Protein AF-A0A973MMP5-F1 (afdb_monomer_lite)

Sequence (74 aa):
MAKNIEVPVDDEAYEALAAEAERAGTTVPELAGRVLAHDVGRRRFLAAADHFAAAWGPAFDEAFGPARPGGAAA

Secondary structure (DSSP, 8-state):
----------HHHHHHHHHHHHHTTS-HHHHHHHHHHHHHHHHHHHHHHHHHHHHHHHHHHHHH-PPPTT----

Foldseek 3Di:
DDDDDDDDDDPVVQVVLCVVCVVVVHHSVVSVVVVVVVVVVVVVVVVVVVVCCVVCVVVCCVVPNHDDPPDDPD

Radius of gyration: 19.84 Å; chains: 1; bounding box: 44×32×44 Å

Structure (mmCIF, N/CA/C/O backbone):
data_AF-A0A973MMP5-F1
#
_entry.id   AF-A0A973MMP5-F1
#
loop_
_atom_site.group_PDB
_atom_site.id
_atom_site.type_symbol
_atom_site.label_atom_id
_atom_site.label_alt_id
_atom_site.label_comp_id
_atom_site.label_asym_id
_atom_site.label_entity_id
_atom_site.label_seq_id
_atom_site.pdbx_PDB_ins_code
_atom_site.Cartn_x
_atom_site.Cartn_y
_atom_site.Cartn_z
_atom_site.occupancy
_atom_site.B_iso_or_equiv
_atom_site.auth_seq_id
_atom_site.auth_comp_id
_atom_site.auth_asym_id
_atom_site.auth_atom_id
_atom_site.pdbx_PDB_model_num
ATOM 1 N N . MET A 1 1 ? -9.673 19.589 1.949 1.00 54.44 1 MET A N 1
ATOM 2 C CA . MET A 1 1 ? -10.916 18.851 2.262 1.00 54.44 1 MET A CA 1
ATOM 3 C C . MET A 1 1 ? -10.575 17.373 2.294 1.00 54.44 1 MET A C 1
ATOM 5 O O . MET A 1 1 ? -10.086 16.877 1.285 1.00 54.44 1 MET A O 1
ATOM 9 N N . ALA A 1 2 ? -10.747 16.704 3.434 1.00 76.25 2 ALA A N 1
ATOM 10 C CA . ALA A 1 2 ? -10.620 15.248 3.498 1.00 76.25 2 ALA A CA 1
ATOM 11 C C . ALA A 1 2 ? -11.828 14.606 2.793 1.00 76.25 2 ALA A C 1
ATOM 13 O O . ALA A 1 2 ? -12.935 15.138 2.875 1.00 76.25 2 ALA A O 1
ATOM 14 N N . LYS A 1 3 ? -11.607 13.512 2.060 1.00 86.75 3 LYS A N 1
ATOM 15 C CA . LYS A 1 3 ? -12.668 12.711 1.433 1.00 86.75 3 LYS A CA 1
ATOM 16 C C . LYS A 1 3 ? -12.776 11.390 2.190 1.00 86.75 3 LYS A C 1
ATOM 18 O O . LYS A 1 3 ? -11.739 10.804 2.484 1.00 86.75 3 LYS A O 1
ATOM 23 N N . ASN A 1 4 ? -13.997 10.930 2.459 1.00 87.38 4 ASN A N 1
ATOM 24 C CA . ASN A 1 4 ? -14.242 9.615 3.051 1.00 87.38 4 ASN A CA 1
ATOM 25 C C . ASN A 1 4 ? -14.605 8.591 1.979 1.00 87.38 4 ASN A C 1
ATOM 27 O O . ASN A 1 4 ? -15.248 8.919 0.981 1.00 87.38 4 ASN A O 1
ATOM 31 N N . ILE A 1 5 ? -14.198 7.352 2.229 1.00 86.25 5 ILE A N 1
ATOM 32 C CA . ILE A 1 5 ? -14.588 6.166 1.477 1.00 86.25 5 ILE A CA 1
ATOM 33 C C . ILE A 1 5 ? -15.095 5.130 2.479 1.00 86.25 5 ILE A C 1
ATOM 35 O O . ILE A 1 5 ? -14.513 4.979 3.552 1.00 86.25 5 ILE A O 1
ATOM 39 N N . GLU A 1 6 ? -16.17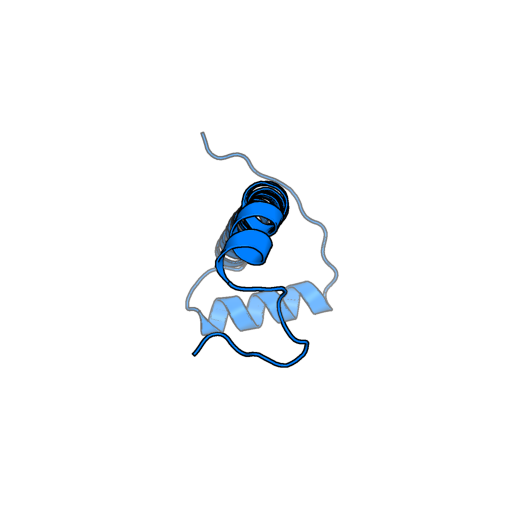1 4.433 2.138 1.00 91.19 6 GLU A N 1
ATOM 40 C CA . GLU A 1 6 ? -16.625 3.265 2.890 1.00 91.19 6 GLU A CA 1
ATOM 41 C C . GLU A 1 6 ? -16.059 2.023 2.211 1.00 91.19 6 GLU A C 1
ATOM 43 O O . GLU A 1 6 ? -16.225 1.835 1.004 1.00 91.19 6 GLU A O 1
ATOM 48 N N . VAL A 1 7 ? -15.343 1.205 2.979 1.00 88.12 7 VAL A N 1
ATOM 49 C CA . VAL A 1 7 ? -14.704 -0.012 2.480 1.00 88.12 7 VAL A CA 1
ATOM 50 C C . VAL A 1 7 ? -15.273 -1.182 3.272 1.00 88.12 7 VAL A C 1
ATOM 52 O O . VAL A 1 7 ? -14.898 -1.350 4.432 1.00 88.12 7 VAL A O 1
ATOM 55 N N . PRO A 1 8 ? -16.195 -1.968 2.693 1.00 93.00 8 PRO A N 1
ATOM 56 C CA . PRO A 1 8 ? -16.634 -3.196 3.329 1.00 93.00 8 PRO A CA 1
ATOM 57 C C . PRO A 1 8 ? -15.462 -4.178 3.364 1.00 93.00 8 PRO A C 1
ATOM 59 O O . PRO A 1 8 ? -14.795 -4.406 2.352 1.00 93.00 8 PRO A O 1
ATOM 62 N N . VAL A 1 9 ? -15.222 -4.743 4.539 1.00 93.12 9 VAL A N 1
ATOM 63 C CA . VAL A 1 9 ? -14.235 -5.793 4.789 1.00 93.12 9 VAL A CA 1
ATOM 64 C C . VAL A 1 9 ? -14.928 -6.914 5.550 1.00 93.12 9 VAL A C 1
ATOM 66 O O . VAL A 1 9 ? -15.915 -6.665 6.244 1.00 93.12 9 VAL A O 1
ATOM 69 N N . ASP A 1 10 ? -14.448 -8.139 5.382 1.00 97.56 10 ASP A N 1
ATOM 70 C CA . ASP A 1 10 ? -14.874 -9.243 6.235 1.00 97.56 10 ASP A CA 1
ATOM 71 C C . ASP A 1 10 ? -14.257 -9.133 7.639 1.00 97.56 10 ASP A C 1
ATOM 73 O O . ASP A 1 10 ? -13.341 -8.338 7.886 1.00 97.56 10 ASP A O 1
ATOM 77 N N . ASP A 1 11 ? -14.793 -9.929 8.564 1.00 97.56 11 ASP A N 1
ATOM 78 C CA . ASP A 1 11 ? -14.384 -9.915 9.968 1.00 97.56 11 ASP A CA 1
ATOM 79 C C . ASP A 1 11 ? -12.903 -10.292 10.125 1.00 97.56 11 ASP A C 1
ATOM 81 O O . ASP A 1 11 ? -12.187 -9.663 10.897 1.00 97.56 11 ASP A O 1
ATOM 85 N N . GLU A 1 12 ? -12.406 -11.269 9.360 1.00 97.44 12 GLU A N 1
ATOM 86 C CA . GLU A 1 12 ? -11.007 -11.711 9.438 1.00 97.44 12 GLU A CA 1
ATOM 87 C C . GLU A 1 12 ? -10.039 -10.584 9.050 1.00 97.44 12 GLU A C 1
ATOM 89 O O . GLU A 1 12 ? -9.074 -10.300 9.767 1.00 97.44 12 GLU A O 1
ATOM 94 N N . ALA A 1 13 ? -10.314 -9.898 7.941 1.00 95.25 13 ALA A N 1
ATOM 95 C CA . ALA A 1 13 ? -9.528 -8.763 7.485 1.00 95.25 13 ALA A CA 1
ATOM 96 C C . ALA A 1 13 ? -9.612 -7.586 8.465 1.00 95.25 13 ALA A C 1
ATOM 98 O O . ALA A 1 13 ? -8.604 -6.909 8.697 1.00 95.25 13 ALA A O 1
ATOM 99 N N . TYR A 1 14 ? -10.788 -7.343 9.053 1.00 96.00 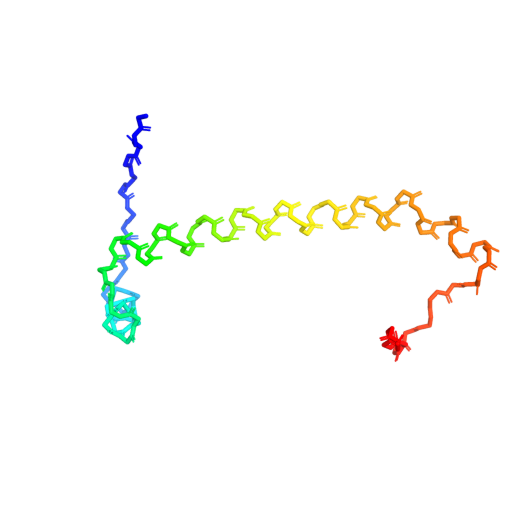14 TYR A N 1
ATOM 100 C CA . TYR A 1 14 ? -10.951 -6.309 10.068 1.00 96.00 14 TYR A CA 1
ATOM 101 C C . TYR A 1 14 ? -10.123 -6.609 11.322 1.00 96.00 14 TYR A C 1
ATOM 103 O O . TYR A 1 14 ? -9.382 -5.738 11.777 1.00 96.00 14 TYR A O 1
ATOM 111 N N . GLU A 1 15 ? -10.180 -7.834 11.845 1.00 97.75 15 GLU A N 1
ATOM 112 C CA . GLU A 1 15 ? -9.416 -8.244 13.028 1.00 97.75 15 GLU A CA 1
ATOM 113 C C . GLU A 1 15 ? -7.902 -8.174 12.784 1.00 97.75 15 GLU A C 1
ATOM 115 O O . GLU A 1 15 ? -7.147 -7.683 13.626 1.00 97.75 15 GLU A O 1
ATOM 120 N N . ALA A 1 16 ? -7.440 -8.572 11.595 1.00 96.56 16 ALA A N 1
ATOM 121 C CA . ALA A 1 16 ? -6.036 -8.427 11.215 1.00 96.56 16 ALA A CA 1
ATOM 122 C C . ALA A 1 16 ? -5.591 -6.951 11.184 1.00 96.56 16 ALA A C 1
ATOM 124 O O . ALA A 1 16 ? -4.506 -6.615 11.673 1.00 96.56 16 ALA A O 1
ATOM 125 N N . LEU A 1 17 ? -6.428 -6.056 10.644 1.00 95.62 17 LEU A N 1
ATOM 126 C CA . LEU A 1 17 ? -6.181 -4.612 10.658 1.00 95.62 17 LEU A CA 1
ATOM 127 C C . LEU A 1 17 ? -6.217 -4.035 12.076 1.00 95.62 17 LEU A C 1
ATOM 129 O O . LEU A 1 17 ? -5.402 -3.169 12.389 1.00 95.62 17 LEU A O 1
ATOM 133 N N . ALA A 1 18 ? -7.129 -4.500 12.930 1.00 97.56 18 ALA A N 1
ATOM 134 C CA . ALA A 1 18 ? -7.240 -4.071 14.320 1.00 97.56 18 ALA A CA 1
ATOM 135 C C . ALA A 1 18 ? -5.991 -4.441 15.123 1.00 97.56 18 ALA A C 1
ATOM 137 O O . ALA A 1 18 ? -5.400 -3.569 15.763 1.00 97.56 18 ALA A O 1
ATOM 138 N N . ALA A 1 19 ? -5.528 -5.687 15.003 1.00 97.94 19 ALA A N 1
ATOM 139 C CA . ALA A 1 19 ? -4.307 -6.150 15.652 1.00 97.94 19 ALA A CA 1
ATOM 140 C C . ALA A 1 19 ? -3.075 -5.353 15.194 1.00 97.94 19 ALA A C 1
ATOM 142 O O . ALA A 1 19 ? -2.226 -4.980 16.003 1.00 97.94 19 ALA A O 1
ATOM 143 N N . GLU A 1 20 ? -2.966 -5.051 13.897 1.00 97.19 20 GLU A N 1
ATOM 144 C CA . GLU A 1 20 ? -1.863 -4.233 13.387 1.00 97.19 20 GLU A CA 1
ATOM 145 C C . GLU A 1 20 ? -1.954 -2.775 13.850 1.00 97.19 20 GLU A C 1
ATOM 147 O O . GLU A 1 20 ? -0.939 -2.179 14.212 1.00 97.19 20 GLU A O 1
ATOM 152 N N . ALA A 1 21 ? -3.157 -2.201 13.877 1.00 97.38 21 ALA A N 1
ATOM 153 C CA . ALA A 1 21 ? -3.366 -0.835 14.337 1.00 97.38 21 ALA A CA 1
ATOM 154 C C . ALA A 1 21 ? -2.975 -0.689 15.814 1.00 97.38 21 ALA A C 1
ATOM 156 O O . ALA A 1 21 ? -2.277 0.264 16.169 1.00 97.38 21 ALA A O 1
ATOM 157 N N . GLU A 1 22 ? -3.328 -1.673 16.645 1.00 98.19 22 GLU A N 1
ATOM 158 C CA . GLU A 1 22 ? -2.904 -1.747 18.042 1.00 98.19 22 GLU A CA 1
ATOM 159 C C . GLU A 1 22 ? -1.374 -1.813 18.165 1.00 98.19 22 GLU A C 1
ATOM 161 O O . GLU A 1 22 ? -0.782 -0.986 18.862 1.00 98.19 22 GLU A O 1
ATOM 166 N N . ARG A 1 23 ? -0.712 -2.720 17.427 1.00 97.81 23 ARG A N 1
ATOM 167 C CA . ARG A 1 23 ? 0.762 -2.820 17.405 1.00 97.81 23 ARG A CA 1
ATOM 168 C C . ARG A 1 23 ? 1.436 -1.510 17.002 1.00 97.81 23 ARG A C 1
ATOM 170 O O . ARG A 1 23 ? 2.484 -1.165 17.543 1.00 97.81 23 ARG A O 1
ATOM 177 N N . ALA A 1 24 ? 0.844 -0.791 16.054 1.00 96.75 24 ALA A N 1
ATOM 178 C CA . ALA A 1 24 ? 1.352 0.476 15.546 1.00 96.75 24 ALA A CA 1
ATOM 179 C C . ALA A 1 24 ? 0.932 1.698 16.388 1.00 96.75 24 ALA A C 1
ATOM 181 O O . ALA A 1 24 ? 1.325 2.820 16.056 1.00 96.75 24 ALA A O 1
ATOM 182 N N . GLY A 1 25 ? 0.138 1.513 17.451 1.00 97.81 25 GLY A N 1
ATOM 183 C CA . GLY A 1 25 ? -0.357 2.597 18.303 1.00 97.81 25 GLY A CA 1
ATOM 184 C C . GLY A 1 25 ? -1.244 3.600 17.556 1.00 97.81 25 GLY A C 1
ATOM 185 O O .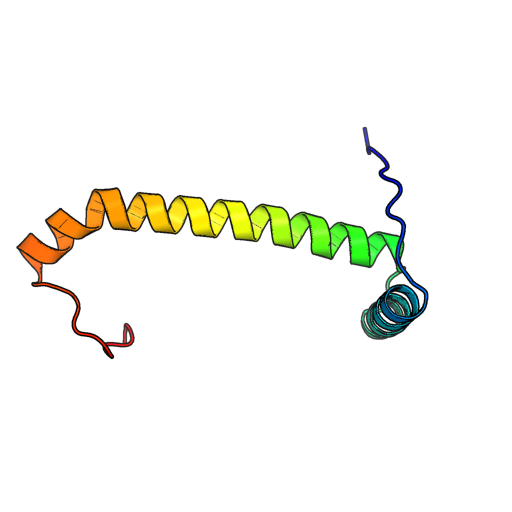 GLY A 1 25 ? -1.135 4.805 17.774 1.00 97.81 25 GLY A O 1
ATOM 186 N N . THR A 1 26 ? -2.081 3.124 16.634 1.00 97.75 26 THR A N 1
ATOM 187 C CA . THR A 1 26 ? -2.957 3.941 15.777 1.00 97.75 26 THR A CA 1
ATOM 188 C C . THR A 1 26 ? -4.360 3.330 15.716 1.00 97.75 26 THR A C 1
ATOM 190 O O . THR A 1 26 ? -4.605 2.251 16.248 1.00 97.75 26 THR A O 1
ATOM 193 N N . THR A 1 27 ? -5.312 4.010 15.081 1.00 96.75 27 THR A N 1
ATOM 194 C CA . THR A 1 27 ? -6.659 3.467 14.850 1.00 96.75 27 THR A CA 1
ATOM 195 C C . THR A 1 27 ? -6.748 2.709 13.521 1.00 96.75 27 THR A C 1
ATOM 197 O O . THR A 1 27 ? -5.989 2.977 12.587 1.00 96.75 27 THR A O 1
ATOM 200 N N . VAL A 1 28 ? -7.715 1.793 13.394 1.00 95.12 28 VAL A N 1
ATOM 201 C CA . VAL A 1 28 ? -7.967 1.059 12.137 1.00 95.12 28 VAL A CA 1
ATOM 202 C C . VAL A 1 28 ? -8.167 2.001 10.936 1.00 95.12 28 VAL A C 1
ATOM 204 O O . VAL A 1 28 ? -7.510 1.783 9.916 1.00 95.12 28 VAL A O 1
ATOM 207 N N . PRO A 1 29 ? -8.977 3.081 11.014 1.00 92.94 29 PRO A N 1
ATOM 208 C CA . PRO A 1 29 ? -9.134 4.009 9.892 1.00 92.94 29 PRO A CA 1
ATOM 209 C C . PRO A 1 29 ? -7.837 4.725 9.493 1.00 92.94 29 PRO A C 1
ATOM 211 O O . PRO A 1 29 ? -7.573 4.911 8.304 1.00 92.94 29 PRO A O 1
ATOM 214 N N . GLU A 1 30 ? -7.005 5.115 10.462 1.00 94.44 30 GLU A N 1
ATOM 215 C CA . GLU A 1 30 ? -5.713 5.754 10.186 1.00 94.44 30 GLU A CA 1
ATOM 216 C C . GLU A 1 30 ? -4.739 4.787 9.513 1.00 94.44 30 GLU A C 1
ATOM 218 O O . GLU A 1 30 ? -4.086 5.154 8.531 1.00 94.44 30 GLU A O 1
ATOM 223 N N . LEU A 1 31 ? -4.663 3.547 10.007 1.00 95.31 31 LEU A N 1
ATOM 224 C CA . LEU A 1 31 ? -3.846 2.502 9.401 1.00 95.31 31 LEU A CA 1
ATOM 225 C C . LEU A 1 31 ? -4.307 2.208 7.970 1.00 95.31 31 LEU A C 1
ATOM 227 O O . LEU A 1 31 ? -3.487 2.223 7.052 1.00 95.31 31 LEU A O 1
ATOM 231 N N . ALA A 1 32 ? -5.610 2.009 7.761 1.00 93.31 32 ALA A N 1
ATOM 232 C CA . ALA A 1 32 ? -6.181 1.768 6.439 1.00 93.31 32 ALA A CA 1
ATOM 233 C C . ALA A 1 32 ? -5.864 2.921 5.474 1.00 93.31 32 ALA A C 1
ATOM 235 O O . ALA A 1 32 ? -5.415 2.691 4.350 1.00 93.31 32 ALA A O 1
ATOM 236 N N . GLY A 1 33 ? -6.003 4.171 5.929 1.00 92.69 33 GLY A N 1
ATOM 237 C CA . GLY A 1 33 ? -5.628 5.352 5.152 1.00 92.69 33 GLY A CA 1
ATOM 238 C C . GLY A 1 33 ? -4.150 5.363 4.751 1.00 92.69 33 GLY A C 1
ATOM 239 O O . GLY A 1 33 ? -3.828 5.638 3.592 1.00 92.69 33 GLY A O 1
ATOM 240 N N . ARG A 1 34 ? -3.242 5.013 5.673 1.00 93.12 34 ARG A N 1
ATOM 241 C CA . ARG A 1 34 ? -1.799 4.906 5.390 1.00 93.12 34 ARG A CA 1
ATOM 242 C C . ARG A 1 34 ? -1.494 3.802 4.382 1.00 93.12 34 ARG A C 1
ATOM 244 O O . ARG A 1 34 ? -0.737 4.047 3.445 1.00 93.12 34 ARG A O 1
ATOM 251 N N . VAL A 1 35 ? -2.091 2.621 4.543 1.00 92.62 35 VAL A N 1
ATOM 252 C CA . VAL A 1 35 ? -1.906 1.483 3.627 1.00 92.62 35 VAL A CA 1
ATOM 253 C C . VAL A 1 35 ? -2.374 1.843 2.219 1.00 92.62 35 VAL A C 1
ATOM 255 O O . VAL A 1 35 ? -1.633 1.638 1.258 1.00 92.62 35 VAL A O 1
ATOM 258 N N . LEU A 1 36 ? -3.557 2.448 2.088 1.00 92.06 36 LEU A N 1
ATOM 259 C CA . LEU A 1 36 ? -4.092 2.874 0.794 1.00 92.06 36 LEU A CA 1
ATOM 260 C C . LEU A 1 36 ? -3.224 3.958 0.141 1.00 92.06 36 LEU A C 1
ATOM 262 O O . LEU A 1 36 ? -2.926 3.872 -1.051 1.00 92.06 36 LEU A O 1
ATOM 266 N N . ALA A 1 37 ? -2.765 4.951 0.907 1.00 91.75 37 ALA A N 1
ATOM 267 C CA . ALA A 1 37 ? -1.868 5.987 0.397 1.00 91.75 37 ALA A CA 1
ATOM 268 C C . ALA A 1 37 ? -0.521 5.405 -0.064 1.00 91.75 37 ALA A C 1
ATOM 270 O O . ALA A 1 37 ? -0.020 5.760 -1.136 1.00 91.75 37 ALA A O 1
ATOM 271 N N . HIS A 1 38 ? 0.043 4.480 0.717 1.00 93.75 38 HIS A N 1
ATOM 272 C CA . HIS A 1 38 ? 1.277 3.784 0.374 1.00 93.75 38 HIS A CA 1
ATOM 273 C C . HIS A 1 38 ? 1.116 2.938 -0.893 1.00 93.75 38 HIS A C 1
ATOM 275 O O . HIS A 1 38 ? 1.976 2.990 -1.770 1.00 93.75 38 HIS A O 1
ATOM 281 N N . ASP A 1 39 ? 0.011 2.203 -1.044 1.00 92.88 39 ASP A N 1
ATOM 282 C CA . ASP A 1 39 ? -0.220 1.381 -2.232 1.00 92.88 39 ASP A CA 1
ATOM 283 C C . ASP A 1 39 ? -0.374 2.226 -3.505 1.00 92.88 39 ASP A C 1
ATOM 285 O O . ASP A 1 39 ? 0.223 1.902 -4.533 1.00 92.88 39 ASP A O 1
ATOM 289 N N . VAL A 1 40 ? -1.078 3.362 -3.437 1.00 90.56 40 VAL A N 1
ATOM 290 C CA . VAL A 1 40 ? -1.154 4.316 -4.559 1.00 90.56 40 VAL A CA 1
ATOM 291 C C . VAL A 1 40 ? 0.238 4.833 -4.932 1.00 90.56 40 VAL A C 1
ATOM 293 O O . VAL A 1 40 ? 0.593 4.859 -6.114 1.00 90.56 40 VAL A O 1
ATOM 296 N N . GLY A 1 41 ? 1.046 5.207 -3.935 1.00 90.75 41 GLY A N 1
ATOM 297 C CA . GLY A 1 41 ? 2.431 5.632 -4.143 1.00 90.75 41 GLY A CA 1
ATOM 298 C C . GLY A 1 41 ? 3.283 4.543 -4.797 1.00 90.75 41 GLY A C 1
ATOM 299 O O . GLY A 1 41 ? 3.960 4.802 -5.792 1.00 90.75 41 GLY A O 1
ATOM 300 N N . ARG A 1 42 ? 3.186 3.307 -4.295 1.00 92.94 42 ARG A N 1
ATOM 301 C CA . ARG A 1 42 ? 3.895 2.136 -4.822 1.00 92.94 42 ARG A CA 1
ATOM 302 C C . ARG A 1 42 ? 3.528 1.854 -6.275 1.00 92.94 42 ARG A C 1
ATOM 304 O O . ARG A 1 42 ? 4.426 1.697 -7.096 1.00 92.94 42 ARG A O 1
ATOM 311 N N . ARG A 1 43 ? 2.236 1.829 -6.621 1.00 93.06 43 ARG A N 1
ATOM 312 C CA . ARG A 1 43 ? 1.784 1.615 -8.009 1.00 93.06 43 ARG A CA 1
ATOM 313 C C . ARG A 1 43 ? 2.334 2.684 -8.947 1.00 93.06 43 ARG A C 1
ATOM 315 O O . ARG A 1 43 ? 2.800 2.362 -10.035 1.00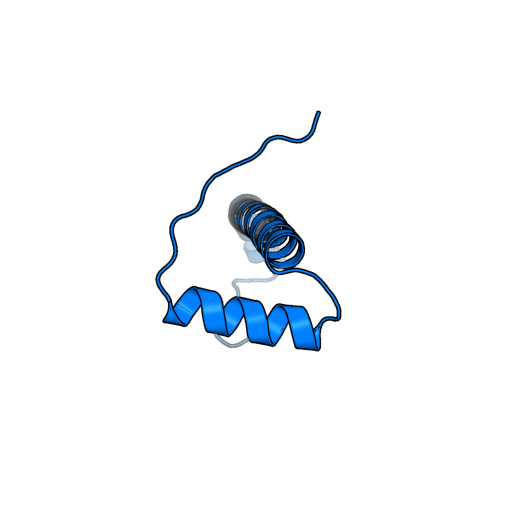 93.06 43 ARG A O 1
ATOM 322 N N . ARG A 1 44 ? 2.320 3.949 -8.513 1.00 91.88 44 ARG A N 1
ATOM 323 C CA . ARG A 1 44 ? 2.886 5.060 -9.287 1.00 91.88 44 ARG A CA 1
ATOM 324 C C . ARG A 1 44 ? 4.394 4.908 -9.484 1.00 91.88 44 ARG A C 1
ATOM 326 O O . ARG A 1 44 ? 4.877 5.157 -10.583 1.00 91.88 44 ARG A O 1
ATOM 333 N N . PHE A 1 45 ? 5.118 4.512 -8.440 1.00 93.06 45 PHE A N 1
ATOM 334 C CA . PHE A 1 45 ? 6.554 4.263 -8.521 1.00 93.06 45 PHE A CA 1
ATOM 335 C C . PHE A 1 45 ? 6.875 3.128 -9.497 1.00 93.06 45 PHE A C 1
ATOM 337 O O . PHE A 1 45 ? 7.690 3.329 -10.388 1.00 93.06 45 PHE A O 1
ATOM 344 N N . LEU A 1 46 ? 6.204 1.978 -9.378 1.00 95.88 46 LEU A N 1
ATOM 345 C CA . LEU A 1 46 ? 6.431 0.833 -10.265 1.00 95.88 46 LEU A CA 1
ATOM 346 C C . LEU A 1 46 ? 6.140 1.184 -11.728 1.00 95.88 46 LEU A C 1
ATOM 348 O O . LEU A 1 46 ? 6.962 0.911 -12.591 1.00 95.88 46 LEU A O 1
ATOM 352 N N . ALA A 1 47 ? 5.040 1.891 -12.001 1.00 94.50 47 ALA A N 1
ATOM 353 C CA . ALA A 1 47 ? 4.739 2.359 -13.353 1.00 94.50 47 ALA A CA 1
ATOM 354 C C . ALA A 1 47 ? 5.816 3.315 -13.905 1.00 94.50 47 ALA A C 1
ATOM 356 O O . ALA A 1 47 ? 6.162 3.256 -15.084 1.00 94.50 47 ALA A O 1
ATOM 357 N N . ALA A 1 48 ? 6.358 4.201 -13.062 1.00 92.62 48 ALA A N 1
ATOM 358 C CA . ALA A 1 48 ? 7.445 5.093 -13.456 1.00 92.62 48 ALA A CA 1
ATOM 359 C C . ALA A 1 48 ? 8.761 4.334 -13.691 1.00 92.62 48 ALA A C 1
ATOM 361 O O . ALA A 1 48 ? 9.482 4.656 -14.633 1.00 92.62 48 ALA A O 1
ATOM 362 N N . ALA A 1 49 ? 9.061 3.330 -12.864 1.00 93.56 49 ALA A N 1
ATOM 363 C CA . ALA A 1 49 ? 10.232 2.473 -13.011 1.00 93.56 49 ALA A CA 1
ATOM 364 C C . ALA A 1 49 ? 10.167 1.655 -14.309 1.00 93.56 49 ALA A C 1
ATOM 366 O O . ALA A 1 49 ? 11.141 1.644 -15.058 1.00 93.56 49 ALA A O 1
ATOM 367 N N . ASP A 1 50 ? 9.010 1.067 -14.623 1.00 95.12 50 ASP A N 1
ATOM 368 C CA . ASP A 1 50 ? 8.782 0.354 -15.883 1.00 95.12 50 ASP A CA 1
ATOM 369 C C . ASP A 1 50 ? 8.976 1.282 -17.086 1.00 95.12 50 ASP A C 1
ATOM 371 O O . ASP A 1 50 ? 9.671 0.938 -18.042 1.00 95.12 50 ASP A O 1
ATOM 375 N N . HIS A 1 51 ? 8.411 2.493 -17.029 1.00 95.31 51 HIS A N 1
ATOM 376 C CA . HIS A 1 51 ? 8.598 3.479 -18.090 1.00 95.31 51 HIS A CA 1
ATOM 377 C C . HIS A 1 51 ? 10.069 3.882 -18.250 1.00 95.31 51 HIS A C 1
ATOM 379 O O . HIS A 1 51 ? 10.570 3.955 -19.371 1.00 95.31 51 HIS A O 1
ATOM 385 N N . PHE A 1 52 ? 10.770 4.125 -17.141 1.00 93.12 52 PHE A N 1
ATOM 386 C CA . PHE A 1 52 ? 12.189 4.457 -17.155 1.00 93.12 52 PHE A CA 1
ATOM 387 C C . PHE A 1 52 ? 13.018 3.330 -17.781 1.00 93.12 52 PHE A C 1
ATOM 389 O O . PHE A 1 52 ? 13.807 3.590 -18.687 1.00 93.12 52 PHE A O 1
ATOM 396 N N . ALA A 1 53 ? 12.805 2.086 -17.347 1.00 92.69 53 ALA A N 1
ATOM 397 C CA . ALA A 1 53 ? 13.497 0.921 -17.884 1.00 92.69 53 ALA A CA 1
ATOM 398 C C . ALA A 1 53 ? 13.225 0.741 -19.385 1.00 92.69 53 ALA A C 1
ATOM 400 O O . ALA A 1 53 ? 14.151 0.478 -20.144 1.00 92.69 53 ALA A O 1
ATOM 401 N N . ALA A 1 54 ? 11.988 0.955 -19.839 1.00 93.31 54 ALA A N 1
ATOM 402 C CA . ALA A 1 54 ? 11.651 0.878 -21.257 1.00 93.31 54 ALA A CA 1
ATOM 403 C C . ALA A 1 54 ? 12.309 1.993 -22.091 1.00 93.31 54 ALA A C 1
ATOM 405 O O . ALA A 1 54 ? 12.751 1.744 -23.211 1.00 93.31 54 ALA A O 1
ATOM 406 N N . ALA A 1 55 ? 12.376 3.217 -21.559 1.00 95.88 55 ALA A N 1
ATOM 407 C CA . ALA A 1 55 ? 12.919 4.372 -22.274 1.00 95.88 55 ALA A CA 1
ATOM 408 C C . ALA A 1 55 ? 14.454 4.371 -22.338 1.00 95.88 55 ALA A C 1
ATOM 410 O O . ALA A 1 55 ? 15.027 4.730 -23.364 1.00 95.88 55 ALA A O 1
ATOM 411 N N . TRP A 1 56 ? 15.116 3.979 -21.248 1.00 92.50 56 TRP A N 1
ATOM 412 C CA . TRP A 1 56 ? 16.571 4.085 -21.101 1.00 92.50 56 TRP A CA 1
ATOM 413 C C . TRP A 1 56 ? 17.299 2.746 -21.192 1.00 92.50 56 TRP A C 1
ATOM 415 O O . TRP A 1 56 ? 18.499 2.736 -21.458 1.00 92.50 56 TRP A O 1
ATOM 425 N N . GLY A 1 57 ? 16.588 1.630 -21.019 1.00 91.25 57 GLY A N 1
ATOM 426 C CA . GLY A 1 57 ? 17.140 0.278 -21.113 1.00 91.25 57 GLY A CA 1
ATOM 427 C C . GLY A 1 57 ? 17.928 0.036 -22.400 1.00 91.25 57 GLY A C 1
ATOM 428 O O . GLY A 1 57 ? 19.083 -0.357 -22.298 1.00 91.25 57 GLY A O 1
ATOM 429 N N . PRO A 1 58 ? 17.401 0.365 -23.597 1.00 92.38 58 PRO A N 1
ATOM 430 C CA . PRO A 1 58 ? 18.135 0.144 -24.844 1.00 92.38 58 PRO A CA 1
ATOM 431 C C . PRO A 1 58 ? 19.476 0.888 -24.921 1.00 92.38 58 PRO A C 1
ATOM 433 O O . P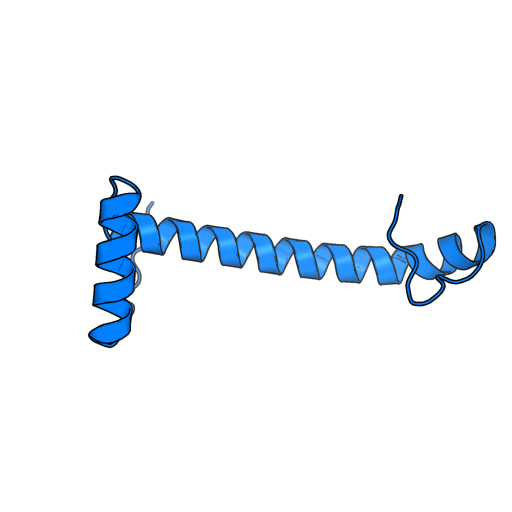RO A 1 58 ? 20.471 0.314 -25.351 1.00 92.38 58 PRO A O 1
ATOM 436 N N . ALA A 1 59 ? 19.526 2.146 -24.471 1.00 92.44 59 ALA A N 1
ATOM 437 C CA . ALA A 1 59 ? 20.764 2.930 -24.459 1.00 92.44 59 ALA A CA 1
ATOM 438 C C . ALA A 1 59 ? 21.762 2.411 -23.410 1.00 92.44 59 ALA A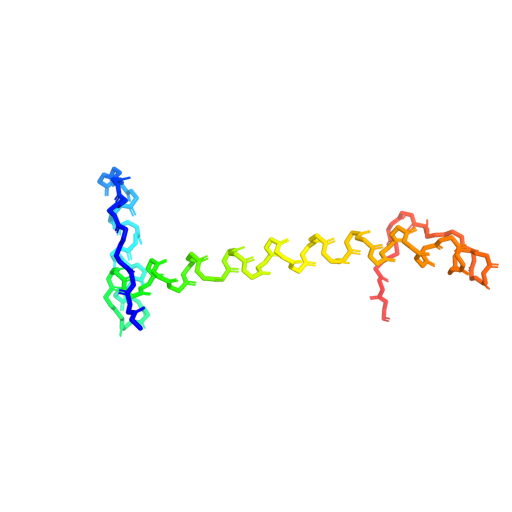 C 1
ATOM 440 O O . ALA A 1 59 ? 22.974 2.447 -23.615 1.00 92.44 59 ALA A O 1
ATOM 441 N N . PHE A 1 60 ? 21.255 1.915 -22.280 1.00 88.31 60 PHE A N 1
ATOM 442 C CA . PHE A 1 60 ? 22.078 1.271 -21.264 1.00 88.31 60 PHE A CA 1
ATOM 443 C C . PHE A 1 60 ? 22.673 -0.045 -21.783 1.00 88.31 60 PHE A C 1
ATOM 445 O O . PHE A 1 60 ? 23.876 -0.265 -21.651 1.00 88.31 60 PHE A O 1
ATOM 452 N N . ASP A 1 61 ? 21.859 -0.879 -22.432 1.00 92.44 61 ASP A N 1
ATOM 453 C CA . ASP A 1 61 ? 22.296 -2.129 -23.057 1.00 92.44 61 ASP A CA 1
ATOM 454 C C . ASP A 1 61 ? 23.322 -1.874 -24.174 1.00 92.44 61 ASP A C 1
ATOM 456 O O . ASP A 1 61 ? 24.273 -2.639 -24.321 1.00 92.44 61 ASP A O 1
ATOM 460 N N . GLU A 1 62 ? 23.178 -0.787 -24.938 1.00 91.06 62 GLU A N 1
ATOM 461 C CA . GLU A 1 62 ? 24.158 -0.372 -25.950 1.00 91.06 62 GLU A CA 1
ATOM 462 C C . GLU A 1 62 ? 25.514 -0.008 -25.324 1.00 91.06 62 GLU A C 1
ATOM 464 O O . GLU A 1 62 ? 26.563 -0.406 -25.833 1.00 91.06 62 GLU A O 1
ATOM 469 N N . ALA A 1 63 ? 25.509 0.720 -24.205 1.00 92.94 63 ALA A N 1
ATOM 470 C CA . ALA A 1 63 ? 26.730 1.193 -23.558 1.00 92.94 63 ALA A CA 1
ATOM 471 C C . ALA A 1 63 ? 27.435 0.122 -22.705 1.00 92.94 63 ALA A C 1
ATOM 473 O O . ALA A 1 63 ? 28.665 0.121 -22.611 1.00 92.94 63 ALA A O 1
ATOM 474 N N . PHE A 1 64 ? 26.676 -0.774 -22.070 1.00 89.44 64 PHE A N 1
ATOM 475 C CA . PHE A 1 64 ? 27.188 -1.686 -21.038 1.00 89.44 64 PHE A CA 1
ATOM 476 C C . PHE A 1 64 ? 26.929 -3.172 -21.328 1.00 89.44 64 PHE A C 1
ATOM 478 O O . PHE A 1 64 ? 27.444 -4.036 -20.614 1.00 89.44 64 PHE A O 1
ATOM 485 N N . GLY A 1 65 ? 26.192 -3.484 -22.394 1.00 87.81 65 GLY A N 1
ATOM 486 C CA . GLY A 1 65 ? 25.727 -4.830 -22.712 1.00 87.81 65 GLY A CA 1
ATOM 487 C C . GLY A 1 65 ? 24.437 -5.205 -21.966 1.00 87.81 65 GLY A C 1
ATOM 488 O O . GLY A 1 65 ? 24.101 -4.592 -20.953 1.00 87.81 65 GLY A O 1
ATOM 489 N N . PRO A 1 66 ? 23.709 -6.231 -22.444 1.00 84.06 66 PRO A N 1
ATOM 490 C CA . PRO A 1 66 ? 22.420 -6.618 -21.883 1.00 84.06 66 PRO A CA 1
ATOM 491 C C . PRO A 1 66 ? 22.544 -7.179 -20.464 1.00 84.06 66 PRO A C 1
ATOM 493 O O . PRO A 1 66 ? 23.481 -7.923 -20.144 1.00 84.06 66 PRO A O 1
ATOM 496 N N . ALA A 1 67 ? 21.544 -6.888 -19.631 1.00 71.69 67 ALA A N 1
ATOM 497 C CA . ALA A 1 67 ? 21.447 -7.442 -18.285 1.00 71.69 67 ALA A CA 1
ATOM 498 C C . ALA A 1 67 ? 21.475 -8.985 -18.303 1.00 71.69 67 ALA A C 1
ATOM 500 O O . ALA A 1 67 ? 20.702 -9.640 -19.006 1.00 71.69 67 ALA A O 1
ATOM 501 N N . ARG A 1 68 ? 22.356 -9.591 -17.495 1.00 71.94 68 ARG A N 1
ATOM 502 C CA . ARG A 1 68 ? 22.371 -11.048 -17.290 1.00 71.94 68 ARG A CA 1
ATOM 503 C C . ARG A 1 68 ? 21.349 -11.447 -16.219 1.00 71.94 68 ARG A C 1
ATOM 505 O O . ARG A 1 68 ? 21.323 -10.821 -15.156 1.00 71.94 68 ARG A O 1
ATOM 512 N N . PRO A 1 69 ? 20.564 -12.519 -16.429 1.00 56.09 69 PRO A N 1
ATOM 513 C CA . PRO A 1 69 ? 19.687 -13.033 -15.385 1.00 56.09 69 PRO A CA 1
ATOM 514 C C . PRO A 1 69 ? 20.529 -13.484 -14.180 1.00 56.09 69 PRO A C 1
ATOM 516 O O . PRO A 1 69 ? 21.442 -14.294 -14.327 1.00 56.09 69 PRO A O 1
ATOM 519 N N . GLY A 1 70 ? 20.241 -12.922 -13.001 1.00 62.62 70 GLY A N 1
ATOM 520 C CA . GLY A 1 70 ? 20.954 -13.201 -11.746 1.00 62.62 70 GLY A CA 1
ATOM 521 C C . GLY A 1 70 ? 21.986 -12.151 -11.314 1.00 62.62 70 GLY A C 1
ATOM 522 O O . GLY A 1 70 ? 22.580 -12.299 -10.249 1.00 62.62 70 GLY A O 1
ATOM 523 N N . GLY A 1 71 ? 22.192 -11.081 -12.087 1.00 53.28 71 GLY A N 1
ATOM 524 C CA . GLY A 1 71 ? 22.989 -9.937 -11.645 1.00 53.28 71 GLY A CA 1
ATOM 525 C C . GLY A 1 71 ? 22.190 -9.061 -10.684 1.00 53.28 71 GLY A C 1
ATOM 526 O O . GLY A 1 71 ? 21.457 -8.181 -11.125 1.00 53.28 71 GLY A O 1
ATOM 527 N N . ALA A 1 72 ? 22.310 -9.294 -9.377 1.00 48.00 72 ALA A N 1
ATOM 528 C CA . ALA A 1 72 ? 21.958 -8.257 -8.416 1.00 48.00 72 ALA A CA 1
ATOM 529 C C . ALA A 1 72 ? 22.858 -7.044 -8.694 1.00 48.00 72 ALA A C 1
ATOM 531 O O . ALA A 1 72 ? 24.074 -7.202 -8.820 1.00 48.00 72 ALA A O 1
ATOM 532 N N . ALA A 1 73 ? 22.261 -5.857 -8.827 1.00 49.44 73 ALA A N 1
ATOM 533 C CA . ALA A 1 73 ? 23.019 -4.615 -8.791 1.00 49.44 73 ALA A CA 1
ATOM 534 C C . ALA A 1 73 ? 23.802 -4.598 -7.468 1.00 49.44 73 ALA A C 1
ATOM 536 O O . ALA A 1 73 ? 23.194 -4.661 -6.397 1.00 49.44 73 ALA A O 1
ATOM 537 N N . ALA A 1 74 ? 25.130 -4.635 -7.574 1.00 40.56 74 ALA A N 1
ATOM 538 C CA . ALA A 1 74 ? 26.057 -4.526 -6.455 1.00 40.56 74 ALA A CA 1
ATOM 539 C C . ALA A 1 74 ? 26.300 -3.055 -6.108 1.00 40.56 74 ALA A C 1
ATOM 541 O O . ALA A 1 74 ? 26.313 -2.231 -7.052 1.00 40.56 74 ALA A O 1
#

pLDDT: mean 88.75, std 13.02, range [40.56, 98.19]